Protein AF-A0A967KHW4-F1 (afdb_monomer)

Radius of gyration: 11.75 Å; Cα contacts (8 Å, |Δi|>4): 90; chains: 1; bounding box: 28×19×30 Å

Sequence (74 aa):
VIAIYQAFETADEPITLGLGNDAIWQRFWDALGDPDYAARPEFSSNSARREKRAEIVEHIQSIIRTRPSAEWLE

Nearest PDB structures (foldseek):
  9br7-assembly1_A  TM=9.511E-01  e=9.815E-04  Homo sapiens
  9br6-assembly1_A  TM=9.545E-01  e=1.364E-03  Homo sapiens
  5yit-assembly1_B  TM=8.844E-01  e=1.776E-03  Mycobacterium tuberculosis H37Rv
  5yx6-assembly1_B  TM=8.958E-01  e=2.469E-03  Mycobacterium tuberculosis H37Rv
  5yx6-assembly2_D  TM=8.903E-01  e=2.816E-03  Mycobacterium tuberculosis H37Rv

Secondary structure (DSSP, 8-state):
--SEEEEE--SSS-EEEEE-SHHHHHHHHHHHT-HHHHT-GGGSSHHHHHHTHHHHHHHHHHHHTTS-HHHHH-

pLDDT: mean 86.48, std 7.12, range [48.59, 92.38]

Structure (mmCIF, N/CA/C/O backbone):
data_AF-A0A967KHW4-F1
#
_entry.id   AF-A0A967KHW4-F1
#
loop_
_atom_site.group_PDB
_atom_site.id
_atom_site.type_symbol
_atom_site.label_atom_id
_atom_site.label_alt_id
_atom_site.label_comp_id
_atom_site.label_asym_id
_atom_site.label_entity_id
_atom_site.label_seq_id
_atom_site.pdbx_PDB_ins_code
_atom_site.Cartn_x
_atom_site.Cartn_y
_atom_site.Cartn_z
_atom_site.occupancy
_atom_site.B_iso_or_equiv
_atom_site.auth_seq_id
_atom_site.auth_comp_id
_atom_site.auth_asym_id
_atom_site.auth_atom_id
_atom_site.pdbx_PDB_model_num
ATOM 1 N N . VAL A 1 1 ? 13.732 0.517 -5.350 1.00 48.59 1 VAL A N 1
ATOM 2 C CA . VAL A 1 1 ? 13.460 1.085 -4.007 1.00 48.59 1 VAL A CA 1
ATOM 3 C C . VAL A 1 1 ? 12.603 2.326 -4.224 1.00 48.59 1 VAL A C 1
ATOM 5 O O . VAL A 1 1 ? 13.105 3.218 -4.890 1.00 48.59 1 VAL A O 1
ATOM 8 N N . ILE A 1 2 ? 11.328 2.488 -3.863 1.00 56.53 2 ILE A N 1
ATOM 9 C CA . ILE A 1 2 ? 10.199 1.713 -3.294 1.00 56.53 2 ILE A CA 1
ATOM 10 C C . ILE A 1 2 ? 8.961 2.245 -4.059 1.00 56.53 2 ILE A C 1
ATOM 12 O O . ILE A 1 2 ? 8.972 3.415 -4.445 1.00 56.53 2 ILE A O 1
ATOM 16 N N . ALA A 1 3 ? 7.926 1.433 -4.309 1.00 65.19 3 ALA A N 1
ATOM 17 C CA . ALA A 1 3 ? 6.763 1.880 -5.086 1.00 65.19 3 ALA A CA 1
ATOM 18 C C . ALA A 1 3 ? 5.784 2.726 -4.249 1.00 65.19 3 ALA A C 1
ATOM 20 O O . ALA A 1 3 ? 5.359 3.785 -4.706 1.00 65.19 3 ALA A O 1
ATOM 21 N N . ILE A 1 4 ? 5.465 2.320 -3.012 1.00 71.50 4 ILE A N 1
ATOM 22 C CA . ILE A 1 4 ? 4.525 3.039 -2.135 1.00 71.50 4 ILE A CA 1
ATOM 23 C C . ILE A 1 4 ? 4.942 2.864 -0.669 1.00 71.50 4 ILE A C 1
ATOM 25 O O . ILE A 1 4 ? 5.073 1.742 -0.193 1.00 71.50 4 ILE A O 1
ATOM 29 N N . TYR A 1 5 ? 5.161 3.980 0.028 1.00 85.19 5 TYR A N 1
ATOM 30 C CA . TYR A 1 5 ? 5.310 4.058 1.484 1.00 85.19 5 TYR A CA 1
ATOM 31 C C . TYR A 1 5 ? 4.589 5.323 1.952 1.00 85.19 5 TYR A C 1
ATOM 33 O O . TYR A 1 5 ? 5.130 6.421 1.818 1.00 85.19 5 TYR A O 1
ATOM 41 N N . GLN A 1 6 ? 3.328 5.196 2.355 1.00 87.12 6 GLN A N 1
ATOM 42 C CA . GLN A 1 6 ? 2.498 6.332 2.770 1.00 87.12 6 GLN A CA 1
ATOM 43 C C . GLN A 1 6 ? 1.333 5.877 3.652 1.00 87.12 6 GLN A C 1
ATOM 45 O O . GLN A 1 6 ? 1.002 4.690 3.686 1.00 87.12 6 GLN A O 1
ATOM 50 N N . ALA A 1 7 ? 0.709 6.838 4.329 1.00 89.56 7 ALA A N 1
ATOM 51 C CA . ALA A 1 7 ? -0.553 6.626 5.016 1.00 89.56 7 ALA A CA 1
ATOM 52 C C . ALA A 1 7 ? -1.716 6.572 4.012 1.00 89.56 7 ALA A C 1
ATOM 54 O O . ALA A 1 7 ? -1.728 7.318 3.029 1.00 89.56 7 ALA A O 1
ATOM 55 N N . PHE A 1 8 ? -2.669 5.688 4.277 1.00 90.44 8 PHE A N 1
ATOM 56 C CA . PHE A 1 8 ? -3.947 5.567 3.592 1.00 90.44 8 PHE A CA 1
ATOM 57 C C . PHE A 1 8 ? -5.060 5.726 4.616 1.00 90.44 8 PHE A C 1
ATOM 59 O O . PHE A 1 8 ? -4.985 5.162 5.708 1.00 90.44 8 PHE A O 1
ATOM 66 N N . GLU A 1 9 ? -6.084 6.491 4.264 1.00 92.38 9 GLU A N 1
ATOM 67 C CA . GLU A 1 9 ? -7.243 6.679 5.132 1.00 92.38 9 GLU A CA 1
ATOM 68 C C . GLU A 1 9 ? -8.139 5.439 5.047 1.00 92.38 9 GLU A C 1
ATOM 70 O O . GLU A 1 9 ? -8.526 5.019 3.955 1.00 92.38 9 GLU A O 1
ATOM 75 N N . THR A 1 10 ? -8.446 4.822 6.184 1.00 91.94 10 THR A N 1
ATOM 76 C CA . THR A 1 10 ? -9.444 3.745 6.253 1.00 91.94 10 THR A CA 1
ATOM 77 C C . THR A 1 10 ? -10.788 4.330 6.700 1.00 91.94 10 THR A C 1
ATOM 79 O O . THR A 1 10 ? -10.955 5.551 6.724 1.00 91.94 10 THR A O 1
ATOM 82 N N . ALA A 1 11 ? -11.765 3.485 7.030 1.00 90.00 11 ALA A N 1
ATOM 83 C CA . ALA A 1 11 ? -13.048 3.955 7.545 1.00 90.00 11 ALA A CA 1
ATOM 84 C C . ALA A 1 11 ? -12.969 4.605 8.946 1.00 90.00 11 A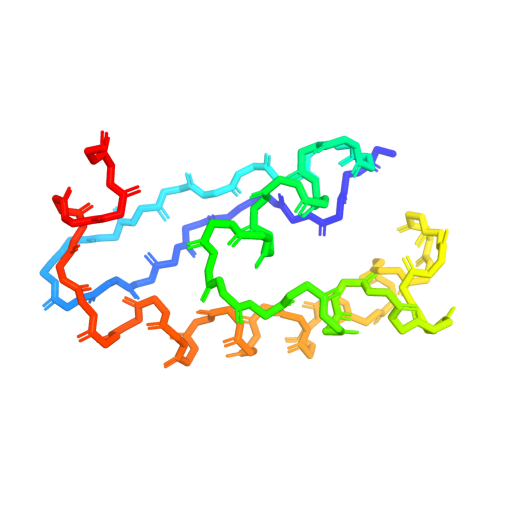LA A C 1
ATOM 86 O O . ALA A 1 11 ? -13.854 5.389 9.286 1.00 90.00 11 ALA A O 1
ATOM 87 N N . ASP A 1 12 ? -11.952 4.287 9.754 1.00 89.44 12 ASP A N 1
ATOM 88 C CA . ASP A 1 12 ? -11.810 4.748 11.143 1.00 89.44 12 ASP A CA 1
ATOM 89 C C . ASP A 1 12 ? -10.482 5.482 11.397 1.00 89.44 12 ASP A C 1
ATOM 91 O O . ASP A 1 12 ? -10.490 6.662 11.745 1.00 89.44 12 ASP A O 1
ATOM 95 N N . GLU A 1 13 ? -9.345 4.817 11.186 1.00 89.44 13 GLU A N 1
ATOM 96 C CA . GLU A 1 13 ? -8.005 5.338 11.456 1.00 89.44 13 GLU A CA 1
ATOM 97 C C . GLU A 1 13 ? -7.059 5.106 10.269 1.00 89.44 13 GLU A C 1
ATOM 99 O O . GLU A 1 13 ? -7.121 4.079 9.587 1.00 89.44 13 GLU A O 1
ATOM 104 N N . PRO A 1 14 ? -6.149 6.045 9.973 1.00 90.00 14 PRO A N 1
ATOM 105 C CA . PRO A 1 14 ? -5.220 5.874 8.868 1.00 90.00 14 PRO A CA 1
ATOM 106 C C . PRO A 1 14 ? -4.208 4.755 9.152 1.00 90.00 14 PRO A C 1
ATOM 108 O O . PRO A 1 14 ? -3.634 4.676 10.237 1.00 90.00 14 PRO A O 1
ATOM 111 N N . ILE A 1 15 ? -3.909 3.942 8.137 1.00 90.75 15 ILE A N 1
ATOM 112 C CA . ILE A 1 15 ? -2.870 2.903 8.197 1.00 90.75 15 ILE A CA 1
ATOM 113 C C . ILE A 1 15 ? -1.708 3.243 7.272 1.00 90.75 15 ILE A C 1
ATOM 115 O O . ILE A 1 15 ? -1.889 3.804 6.194 1.00 90.75 15 ILE A O 1
ATOM 119 N N . THR A 1 16 ? -0.486 2.894 7.677 1.00 89.19 16 THR A N 1
ATOM 120 C CA . THR A 1 16 ? 0.701 3.079 6.831 1.00 89.19 16 THR A CA 1
ATOM 121 C C . THR A 1 16 ? 1.002 1.803 6.065 1.00 89.19 16 THR A C 1
ATOM 123 O O . THR A 1 16 ? 1.238 0.759 6.667 1.00 89.19 16 THR A O 1
ATOM 126 N N . LEU A 1 17 ? 1.059 1.899 4.737 1.00 87.44 17 LEU A N 1
ATOM 127 C CA . LEU A 1 17 ? 1.401 0.772 3.875 1.00 87.44 17 LEU A CA 1
ATOM 128 C C . LEU A 1 17 ? 2.769 0.954 3.237 1.00 87.44 17 LEU A C 1
ATOM 130 O O . LEU A 1 17 ? 3.056 1.995 2.645 1.00 87.44 17 LEU A O 1
ATOM 134 N N . GLY A 1 18 ? 3.587 -0.097 3.326 1.00 87.56 18 GLY A N 1
ATOM 135 C CA . GLY A 1 18 ? 4.930 -0.161 2.760 1.00 87.56 18 GLY A CA 1
ATOM 136 C C . GLY A 1 18 ? 5.089 -1.287 1.743 1.00 87.56 18 GLY A C 1
ATOM 137 O O . GLY A 1 18 ? 5.461 -2.404 2.092 1.00 87.56 18 GLY A O 1
ATOM 138 N N . LEU A 1 19 ? 4.891 -0.981 0.462 1.00 86.50 19 LEU A N 1
ATOM 139 C CA . LEU A 1 19 ? 5.087 -1.913 -0.652 1.00 86.50 19 LEU A CA 1
ATOM 140 C C . LEU A 1 19 ? 6.540 -1.836 -1.144 1.00 86.50 19 LEU A C 1
ATOM 142 O O . LEU A 1 19 ? 6.877 -1.126 -2.099 1.0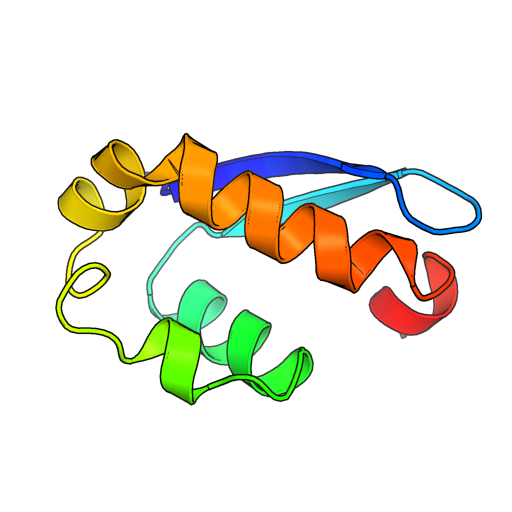0 86.50 19 LEU A O 1
ATOM 146 N N . GLY A 1 20 ? 7.424 -2.531 -0.422 1.00 79.88 2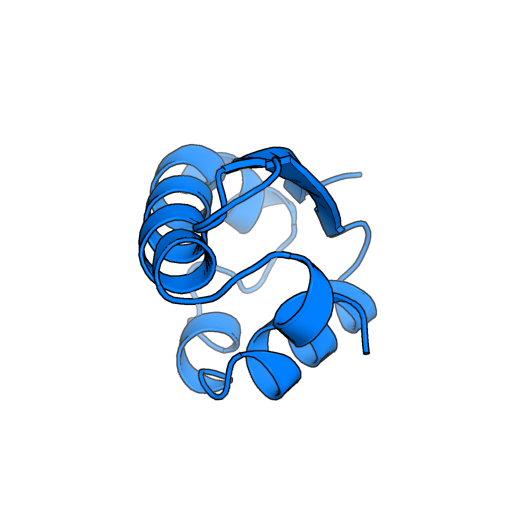0 GLY A N 1
ATOM 147 C CA . GLY A 1 20 ? 8.879 -2.412 -0.574 1.00 79.88 20 GLY A CA 1
ATOM 148 C C . GLY A 1 20 ? 9.519 -3.267 -1.674 1.00 79.88 20 GLY A C 1
ATOM 149 O O . GLY A 1 20 ? 10.609 -2.937 -2.146 1.00 79.88 20 GLY A O 1
ATOM 150 N N . ASN A 1 21 ? 8.867 -4.354 -2.091 1.00 82.44 21 ASN A N 1
ATOM 151 C CA . ASN A 1 21 ? 9.367 -5.293 -3.099 1.00 82.44 21 ASN A CA 1
ATOM 152 C C . ASN A 1 21 ? 8.209 -6.019 -3.815 1.00 82.44 21 ASN A C 1
ATOM 154 O O . ASN A 1 21 ? 7.050 -5.879 -3.423 1.00 82.44 21 ASN A O 1
ATOM 158 N N . ASP A 1 22 ? 8.530 -6.800 -4.850 1.00 84.06 22 ASP A N 1
ATOM 159 C CA . ASP A 1 22 ? 7.541 -7.541 -5.648 1.00 84.06 22 ASP A CA 1
ATOM 160 C C . ASP A 1 22 ? 6.779 -8.597 -4.841 1.00 84.06 22 ASP A C 1
ATOM 162 O O . ASP A 1 22 ? 5.589 -8.799 -5.067 1.00 84.06 22 ASP A O 1
ATOM 166 N N . ALA A 1 23 ? 7.430 -9.240 -3.869 1.00 86.44 23 ALA A N 1
ATOM 167 C CA . ALA A 1 23 ? 6.781 -10.242 -3.030 1.00 86.44 23 ALA A CA 1
ATOM 168 C C . ALA A 1 23 ? 5.704 -9.619 -2.125 1.00 86.44 23 ALA A C 1
ATOM 170 O O . ALA A 1 23 ? 4.618 -10.176 -1.992 1.00 86.44 23 ALA A O 1
ATOM 171 N N . ILE A 1 24 ? 5.983 -8.452 -1.533 1.00 88.06 24 ILE A N 1
ATOM 172 C CA . ILE A 1 24 ? 5.017 -7.687 -0.732 1.00 88.06 24 ILE A CA 1
ATOM 173 C C . ILE A 1 24 ? 3.896 -7.163 -1.631 1.00 88.06 24 ILE A C 1
ATOM 175 O O . ILE A 1 24 ? 2.737 -7.256 -1.252 1.00 88.06 24 ILE A O 1
ATOM 179 N N . TRP A 1 25 ? 4.230 -6.656 -2.823 1.00 87.56 25 TRP A N 1
ATOM 180 C CA . TRP A 1 25 ? 3.244 -6.201 -3.805 1.00 87.56 25 TRP A CA 1
ATOM 181 C C . TRP A 1 25 ? 2.228 -7.299 -4.127 1.00 87.56 25 TRP A C 1
ATOM 183 O O . TRP A 1 25 ? 1.037 -7.096 -3.930 1.00 87.56 25 TRP A O 1
ATOM 193 N N . GLN A 1 26 ? 2.692 -8.476 -4.549 1.00 88.31 26 GLN A N 1
ATOM 194 C CA . GLN A 1 26 ? 1.811 -9.592 -4.903 1.00 88.31 26 GLN A CA 1
ATOM 195 C C . GLN A 1 26 ? 0.946 -10.040 -3.715 1.00 88.31 26 GLN A C 1
ATOM 197 O O . GLN A 1 26 ? -0.265 -10.154 -3.856 1.00 88.31 26 GLN A O 1
ATOM 202 N N . ARG A 1 27 ? 1.544 -10.214 -2.527 1.00 89.19 27 ARG A N 1
ATOM 203 C CA . ARG A 1 27 ? 0.806 -10.613 -1.313 1.00 89.19 27 ARG A CA 1
ATOM 204 C C . ARG A 1 27 ? -0.258 -9.604 -0.895 1.00 89.19 27 ARG A C 1
ATOM 206 O O . ARG A 1 27 ? -1.313 -10.000 -0.424 1.00 89.19 27 ARG A O 1
ATOM 213 N N . PHE A 1 28 ? 0.027 -8.315 -1.041 1.00 89.75 28 PHE A N 1
ATOM 214 C CA . PHE A 1 28 ? -0.914 -7.259 -0.694 1.00 89.75 28 PHE A CA 1
ATOM 215 C C . PHE A 1 28 ? -2.159 -7.296 -1.587 1.00 89.75 28 PHE A C 1
ATOM 217 O O . PHE A 1 28 ? -3.276 -7.240 -1.087 1.00 89.75 28 PHE A O 1
ATOM 224 N N . TRP A 1 29 ? -1.971 -7.437 -2.898 1.00 90.06 29 TRP A N 1
ATOM 225 C CA . TRP A 1 29 ? -3.086 -7.528 -3.840 1.00 90.06 29 TRP A CA 1
ATOM 226 C C . TRP A 1 29 ? -3.874 -8.832 -3.719 1.00 90.06 29 TRP A C 1
ATOM 228 O O . TRP A 1 29 ? -5.092 -8.820 -3.867 1.00 90.06 29 TRP A O 1
ATOM 238 N N . ASP A 1 30 ? -3.199 -9.932 -3.388 1.00 90.75 30 ASP A N 1
ATOM 239 C CA . ASP A 1 30 ? -3.848 -11.200 -3.048 1.00 90.75 30 ASP A CA 1
ATOM 240 C C . ASP A 1 30 ? -4.735 -11.054 -1.797 1.00 90.75 30 ASP A C 1
ATOM 242 O O . ASP A 1 30 ? -5.906 -11.422 -1.823 1.00 90.75 30 ASP A O 1
ATOM 246 N N . ALA A 1 31 ? -4.229 -10.398 -0.744 1.00 88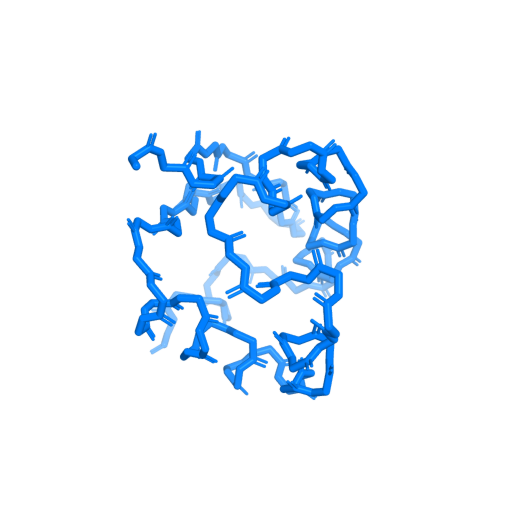.62 31 ALA A N 1
ATOM 247 C CA . ALA A 1 31 ? -4.994 -10.107 0.473 1.00 88.62 31 ALA A CA 1
ATOM 248 C C . ALA A 1 31 ? -6.181 -9.154 0.232 1.00 88.62 31 ALA A C 1
ATOM 250 O O . ALA A 1 31 ? -7.221 -9.280 0.877 1.00 88.62 31 ALA A O 1
ATOM 251 N N . LEU A 1 32 ? -6.054 -8.223 -0.718 1.00 87.12 32 LEU A N 1
ATOM 252 C CA . LEU A 1 32 ? -7.154 -7.358 -1.156 1.00 87.12 32 LEU A CA 1
ATOM 253 C C . LEU A 1 32 ? -8.190 -8.082 -2.031 1.00 87.12 32 LEU A C 1
ATOM 255 O O . LEU A 1 32 ? -9.269 -7.535 -2.258 1.00 87.12 32 LEU A O 1
ATOM 259 N N . GLY A 1 33 ? -7.882 -9.285 -2.524 1.00 87.44 33 GLY A N 1
ATOM 260 C CA . GLY A 1 33 ? -8.733 -10.027 -3.451 1.00 87.44 33 GLY A CA 1
ATOM 261 C C . GLY A 1 33 ? -8.713 -9.497 -4.888 1.00 87.44 33 GLY A C 1
ATOM 262 O O . GLY A 1 33 ? -9.621 -9.815 -5.651 1.00 87.44 33 GLY A O 1
ATOM 263 N N . ASP A 1 34 ? -7.696 -8.714 -5.267 1.00 88.19 34 ASP A N 1
ATOM 264 C CA . ASP A 1 34 ? -7.497 -8.215 -6.637 1.00 88.19 34 ASP A CA 1
ATOM 265 C C . ASP A 1 34 ? -6.081 -8.540 -7.168 1.00 88.19 34 ASP A C 1
ATOM 267 O O . ASP A 1 34 ? -5.274 -7.645 -7.454 1.00 88.19 34 ASP A O 1
ATOM 271 N N . PRO A 1 35 ? -5.727 -9.837 -7.285 1.00 88.38 35 PRO A N 1
ATOM 272 C CA . PRO A 1 35 ? -4.427 -10.256 -7.810 1.00 88.38 35 PRO A CA 1
ATOM 273 C C . PRO A 1 35 ? -4.250 -9.895 -9.296 1.00 88.38 35 PRO A C 1
ATOM 275 O O . PRO A 1 35 ? -3.123 -9.682 -9.753 1.00 88.38 35 PRO A O 1
ATOM 278 N N . ASP A 1 36 ? -5.345 -9.770 -10.052 1.00 88.69 36 ASP A N 1
ATOM 279 C CA . ASP A 1 36 ? -5.323 -9.381 -11.464 1.00 88.69 36 ASP A CA 1
ATOM 280 C C .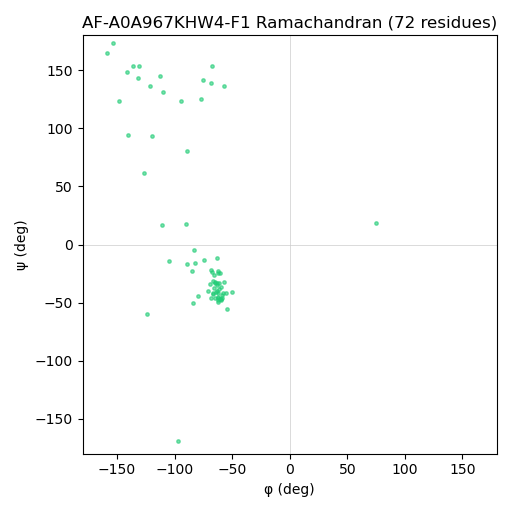 ASP A 1 36 ? -4.823 -7.944 -11.652 1.00 88.69 36 ASP A C 1
ATOM 282 O O . ASP A 1 36 ? -4.058 -7.672 -12.585 1.00 88.69 36 ASP A O 1
ATOM 286 N N . TYR A 1 37 ? -5.175 -7.022 -10.746 1.00 88.38 37 TYR A N 1
ATOM 287 C CA . TYR A 1 37 ? -4.607 -5.675 -10.747 1.00 88.38 37 TYR A CA 1
ATOM 288 C C . TYR A 1 37 ? -3.086 -5.716 -10.597 1.00 88.38 37 TYR A C 1
ATOM 290 O O . TYR A 1 37 ? -2.376 -5.049 -11.349 1.00 88.38 37 TYR A O 1
ATOM 298 N N . ALA A 1 38 ? -2.562 -6.551 -9.696 1.00 86.81 38 ALA A N 1
ATOM 299 C CA . ALA A 1 38 ? -1.123 -6.709 -9.483 1.00 86.81 38 ALA A CA 1
ATOM 300 C C . ALA A 1 38 ? -0.377 -7.257 -10.705 1.00 86.81 38 ALA A C 1
ATOM 302 O O . ALA A 1 38 ? 0.801 -6.934 -10.891 1.00 86.81 38 ALA A O 1
ATOM 303 N N . ALA A 1 39 ? -1.043 -8.113 -11.486 1.00 87.88 39 ALA A N 1
ATOM 304 C CA . ALA A 1 39 ? -0.491 -8.828 -12.632 1.0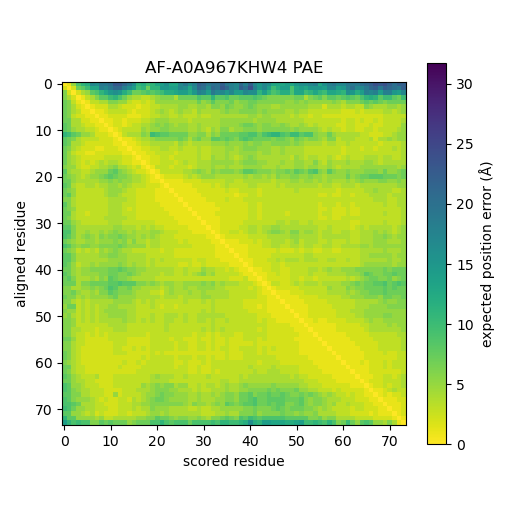0 87.88 39 ALA A CA 1
ATOM 305 C C . ALA A 1 39 ? -0.479 -8.002 -13.928 1.00 87.88 39 ALA A C 1
ATOM 307 O O . ALA A 1 39 ? 0.058 -8.453 -14.945 1.00 87.88 39 ALA A O 1
ATOM 308 N N . ARG A 1 40 ? -1.039 -6.784 -13.915 1.00 89.88 40 ARG A N 1
ATOM 309 C CA . ARG A 1 40 ? -1.048 -5.917 -15.094 1.00 89.88 40 ARG A CA 1
ATOM 310 C C . ARG A 1 40 ? 0.379 -5.667 -15.602 1.00 89.88 40 ARG A C 1
ATOM 312 O O . ARG A 1 40 ? 1.270 -5.337 -14.812 1.00 89.88 40 ARG A O 1
ATOM 319 N N . PRO A 1 41 ? 0.610 -5.730 -16.927 1.00 87.38 41 PRO A N 1
ATOM 320 C CA . PRO A 1 41 ? 1.942 -5.539 -17.511 1.00 87.38 41 PRO A CA 1
ATOM 321 C C . PRO A 1 41 ? 2.520 -4.146 -17.211 1.00 87.38 41 PRO A C 1
ATOM 323 O O . PRO A 1 41 ? 3.735 -3.964 -17.133 1.00 87.38 41 PRO A O 1
ATOM 326 N N . GLU A 1 42 ? 1.638 -3.181 -16.961 1.00 86.31 42 GLU A N 1
ATOM 327 C CA . GLU A 1 42 ? 1.929 -1.807 -16.546 1.00 86.31 42 GLU A CA 1
ATOM 328 C C . GLU A 1 42 ? 2.638 -1.717 -15.184 1.00 86.31 42 GLU A C 1
ATOM 330 O O . GLU A 1 42 ? 3.317 -0.736 -14.901 1.00 86.31 42 GLU A O 1
ATOM 335 N N . PHE A 1 43 ? 2.503 -2.742 -14.337 1.00 86.56 43 PHE A N 1
ATOM 336 C CA . PHE A 1 43 ? 3.108 -2.825 -13.006 1.00 86.56 43 PHE A CA 1
ATOM 337 C C . PHE A 1 43 ? 4.206 -3.895 -12.933 1.00 86.56 43 PHE A C 1
ATOM 339 O O . PHE A 1 43 ? 4.617 -4.303 -11.845 1.00 86.56 43 PHE A O 1
ATOM 346 N N . SER A 1 44 ? 4.710 -4.341 -14.086 1.00 83.25 44 SER A N 1
ATOM 347 C CA . SER A 1 44 ? 5.727 -5.397 -14.201 1.00 83.25 44 SER A CA 1
ATOM 348 C C . SER A 1 44 ? 7.070 -5.057 -13.551 1.00 83.25 44 SER A C 1
ATOM 350 O O . SER A 1 44 ? 7.805 -5.961 -13.165 1.00 83.25 44 SER A O 1
ATOM 352 N N . SER A 1 45 ? 7.399 -3.771 -13.396 1.00 83.88 45 SER A N 1
ATOM 353 C CA . SER A 1 45 ? 8.641 -3.328 -12.761 1.00 83.88 45 SER A CA 1
ATOM 354 C C . SER A 1 45 ? 8.401 -2.257 -11.704 1.00 83.88 45 SER A C 1
ATOM 356 O O . SER A 1 45 ? 7.463 -1.463 -11.784 1.00 83.88 45 SER A O 1
ATOM 358 N N . ASN A 1 46 ? 9.312 -2.176 -10.733 1.00 82.06 46 ASN A N 1
ATOM 359 C CA . ASN A 1 46 ? 9.288 -1.123 -9.716 1.00 82.06 46 ASN A CA 1
ATOM 360 C C . ASN A 1 46 ? 9.333 0.295 -10.310 1.00 82.06 46 ASN A C 1
ATOM 362 O O . ASN A 1 46 ? 8.748 1.206 -9.728 1.00 82.06 46 ASN A O 1
ATOM 366 N N . SER A 1 47 ? 10.011 0.492 -11.446 1.00 84.44 47 SER A N 1
ATOM 367 C CA . SER A 1 47 ? 10.036 1.782 -12.146 1.00 84.44 47 SER A CA 1
ATOM 368 C C . SER A 1 47 ? 8.667 2.121 -12.731 1.00 84.44 47 SER A C 1
ATOM 370 O O . SER A 1 47 ? 8.165 3.213 -12.489 1.00 84.44 47 SER A O 1
ATOM 372 N N . ALA A 1 48 ? 8.017 1.160 -13.394 1.00 86.19 48 ALA A N 1
ATOM 373 C CA . ALA A 1 48 ? 6.690 1.357 -13.974 1.00 86.19 48 ALA A CA 1
ATOM 374 C C . ALA A 1 48 ? 5.623 1.628 -12.893 1.00 86.19 48 ALA A C 1
ATOM 376 O O . ALA A 1 48 ? 4.825 2.557 -13.006 1.00 86.19 48 ALA A O 1
ATOM 377 N N . ARG A 1 49 ? 5.686 0.912 -11.760 1.00 86.94 49 ARG A N 1
ATOM 378 C CA . ARG A 1 49 ? 4.835 1.203 -10.590 1.00 86.94 49 ARG A CA 1
ATOM 379 C C . ARG A 1 49 ? 5.074 2.596 -10.015 1.00 86.94 49 ARG A C 1
ATOM 381 O O . ARG A 1 49 ? 4.149 3.212 -9.501 1.00 86.94 49 ARG A O 1
ATOM 388 N N . ARG A 1 50 ? 6.306 3.106 -10.077 1.00 84.88 50 ARG A N 1
ATOM 389 C CA . ARG A 1 50 ? 6.630 4.454 -9.596 1.00 84.88 50 ARG A CA 1
ATOM 390 C C . ARG A 1 50 ? 6.053 5.533 -10.508 1.00 84.88 50 ARG A C 1
ATOM 392 O O . ARG A 1 50 ? 5.554 6.532 -10.001 1.00 84.88 50 ARG A O 1
ATOM 399 N N . GLU A 1 51 ? 6.101 5.331 -11.820 1.00 87.75 51 GLU A N 1
ATOM 400 C CA . GLU A 1 51 ? 5.479 6.236 -12.796 1.00 87.75 51 GLU A CA 1
ATOM 401 C C . GLU A 1 51 ? 3.958 6.279 -12.619 1.00 87.75 51 GLU A C 1
ATOM 403 O O . GLU A 1 51 ? 3.362 7.353 -12.617 1.00 87.75 51 GLU A O 1
ATOM 408 N N . LYS A 1 52 ? 3.346 5.123 -12.348 1.00 88.31 52 LYS A N 1
ATOM 409 C CA . LYS A 1 52 ? 1.910 4.990 -12.071 1.00 88.31 52 LYS A CA 1
ATOM 410 C C . LYS A 1 52 ? 1.532 5.113 -10.594 1.00 88.31 52 LYS A C 1
ATOM 412 O O . LYS A 1 52 ? 0.433 4.733 -10.194 1.00 88.31 52 LYS A O 1
ATOM 417 N N . ARG A 1 53 ? 2.416 5.661 -9.757 1.00 87.69 53 ARG A N 1
ATOM 418 C CA . ARG A 1 53 ? 2.208 5.709 -8.303 1.00 87.69 53 ARG A CA 1
ATOM 419 C C . ARG A 1 53 ? 0.893 6.387 -7.926 1.00 87.69 53 ARG A C 1
ATOM 421 O O . ARG A 1 53 ? 0.225 5.904 -7.023 1.00 87.69 53 ARG A O 1
ATOM 428 N N . ALA A 1 54 ? 0.538 7.489 -8.587 1.00 88.88 54 ALA A N 1
ATOM 429 C CA . ALA A 1 54 ? -0.691 8.225 -8.292 1.00 88.88 54 ALA A CA 1
ATOM 430 C C . ALA A 1 54 ? -1.946 7.369 -8.534 1.00 88.88 54 ALA A C 1
ATOM 432 O O . ALA A 1 54 ? -2.780 7.261 -7.643 1.00 88.88 54 ALA A O 1
ATOM 433 N N . GLU A 1 55 ? -2.013 6.695 -9.686 1.00 90.50 55 GLU A N 1
ATOM 434 C CA . GLU A 1 55 ? -3.108 5.789 -10.064 1.00 90.50 55 GLU A CA 1
ATOM 435 C C . GLU A 1 55 ? -3.241 4.631 -9.066 1.00 90.50 55 GLU A C 1
ATOM 437 O O . GLU A 1 55 ? -4.319 4.354 -8.547 1.00 90.50 55 GLU A O 1
ATOM 442 N N . ILE A 1 56 ? -2.118 3.987 -8.736 1.00 89.62 56 ILE A N 1
ATOM 443 C CA . ILE A 1 56 ? -2.093 2.875 -7.784 1.00 89.62 56 ILE A CA 1
ATOM 444 C C . ILE A 1 56 ? -2.554 3.336 -6.398 1.00 89.62 56 ILE A C 1
ATOM 446 O O . ILE A 1 56 ? -3.352 2.659 -5.757 1.00 89.62 56 ILE A O 1
ATOM 450 N N . VAL A 1 57 ? -2.051 4.478 -5.925 1.00 90.19 57 VAL A N 1
ATOM 451 C CA . VAL A 1 57 ? -2.441 5.056 -4.635 1.00 90.19 57 VAL A CA 1
ATOM 452 C C . VAL A 1 57 ? -3.938 5.339 -4.597 1.00 90.19 57 VAL A C 1
ATOM 454 O O . VAL A 1 57 ? -4.591 4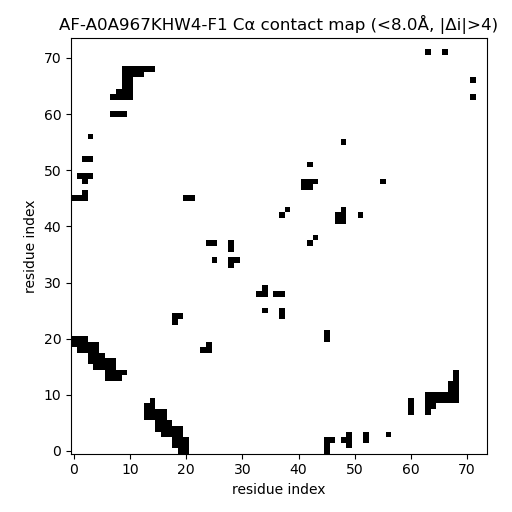.976 -3.627 1.00 90.19 57 VAL A O 1
ATOM 457 N N . GLU A 1 58 ? -4.490 5.963 -5.633 1.00 91.31 58 GLU A N 1
ATOM 458 C CA . GLU A 1 58 ? -5.916 6.277 -5.693 1.00 91.31 58 GLU A CA 1
ATOM 459 C C . GLU A 1 58 ? -6.770 5.004 -5.664 1.00 91.31 58 GLU A C 1
ATOM 461 O O . GLU A 1 58 ? -7.745 4.921 -4.914 1.00 91.31 58 GLU A O 1
ATOM 466 N N . HIS A 1 59 ? -6.350 3.973 -6.400 1.00 90.94 59 HIS A N 1
ATOM 467 C CA . HIS A 1 59 ? -7.028 2.684 -6.401 1.00 90.94 59 HIS A CA 1
ATOM 468 C C . HIS A 1 59 ? -7.006 2.024 -5.016 1.00 90.94 59 HIS A C 1
ATOM 470 O O . HIS A 1 59 ? -8.057 1.667 -4.484 1.00 90.94 59 HIS A O 1
ATOM 476 N N . ILE A 1 60 ? -5.833 1.947 -4.382 1.00 90.00 60 ILE A N 1
ATOM 477 C CA . ILE A 1 60 ? -5.684 1.408 -3.024 1.00 90.00 60 ILE A CA 1
ATOM 478 C C . ILE A 1 60 ? -6.536 2.201 -2.025 1.00 90.00 60 ILE A C 1
ATOM 480 O O . ILE A 1 60 ? -7.273 1.612 -1.239 1.00 90.00 60 ILE A O 1
ATOM 484 N N . GLN A 1 61 ? -6.491 3.534 -2.080 1.00 92.19 61 GLN A N 1
ATOM 485 C CA . GLN A 1 61 ? -7.275 4.414 -1.212 1.00 92.19 61 GLN A CA 1
ATOM 486 C C . GLN A 1 61 ? -8.783 4.174 -1.373 1.00 92.19 61 GLN A C 1
ATOM 488 O O . GLN A 1 61 ? -9.529 4.231 -0.393 1.00 92.19 61 GLN A O 1
ATOM 493 N N . SER A 1 62 ? -9.238 3.882 -2.595 1.00 92.06 62 SER A N 1
ATOM 494 C CA . SER A 1 62 ? -10.643 3.590 -2.883 1.00 92.06 62 SER A CA 1
ATOM 495 C C . SER A 1 62 ? -11.133 2.288 -2.247 1.00 92.06 62 SER A C 1
ATOM 497 O O . SER A 1 62 ? -12.302 2.227 -1.864 1.00 92.06 62 SER A O 1
ATOM 499 N N . ILE A 1 63 ? -10.244 1.297 -2.097 1.00 90.62 63 ILE A N 1
ATOM 500 C CA . ILE A 1 63 ? -10.533 0.001 -1.477 1.00 90.62 63 ILE A CA 1
ATOM 501 C C . ILE A 1 63 ? -10.406 0.104 0.043 1.00 90.62 63 ILE A C 1
ATOM 503 O O . ILE A 1 63 ? -11.325 -0.266 0.767 1.00 90.62 63 ILE A O 1
ATOM 507 N N . ILE A 1 64 ? -9.302 0.654 0.545 1.00 89.62 64 ILE A N 1
ATOM 508 C CA . ILE A 1 64 ? -8.995 0.672 1.982 1.00 89.62 64 ILE A CA 1
ATOM 509 C C . ILE A 1 64 ? -10.002 1.501 2.780 1.00 89.62 64 ILE A C 1
ATOM 511 O O . ILE A 1 64 ? -10.373 1.109 3.883 1.00 89.62 64 ILE A O 1
ATOM 515 N N .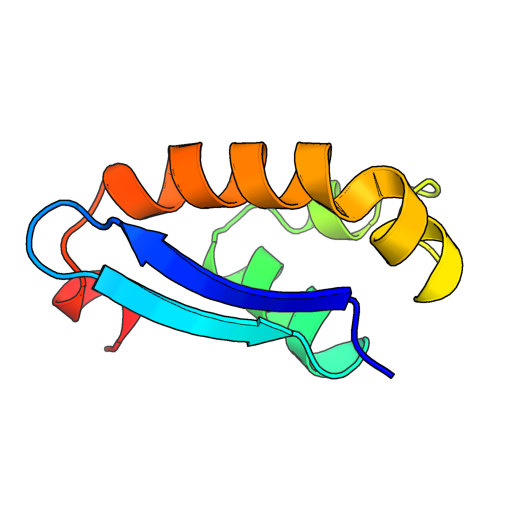 ARG A 1 65 ? -10.546 2.578 2.200 1.00 92.31 65 ARG A N 1
ATOM 516 C CA . ARG A 1 65 ? -11.611 3.374 2.836 1.00 92.31 65 ARG A CA 1
ATOM 517 C C . ARG A 1 65 ? -12.923 2.612 3.066 1.00 92.31 65 ARG A C 1
ATOM 519 O O . ARG A 1 65 ? -13.824 3.149 3.698 1.00 92.31 65 ARG A O 1
ATOM 526 N N . THR A 1 66 ? -13.088 1.420 2.486 1.00 89.81 66 THR A N 1
ATOM 527 C CA . THR A 1 66 ? -14.342 0.650 2.582 1.00 89.81 66 THR A CA 1
ATOM 528 C C . THR A 1 66 ? -14.462 -0.158 3.869 1.00 89.81 66 THR A C 1
ATOM 530 O O . THR A 1 66 ? -15.567 -0.582 4.200 1.00 89.81 66 THR A O 1
ATOM 533 N N . ARG A 1 67 ? -13.356 -0.369 4.593 1.00 88.56 67 ARG A N 1
ATOM 534 C CA . ARG A 1 67 ? -13.307 -1.164 5.827 1.00 88.56 67 ARG A CA 1
ATOM 535 C C . ARG A 1 67 ? -12.468 -0.452 6.895 1.00 88.56 67 ARG A C 1
ATOM 537 O O . ARG A 1 67 ? -11.607 0.356 6.530 1.00 88.56 67 ARG A O 1
ATOM 544 N N . PRO A 1 68 ? -12.717 -0.707 8.189 1.00 90.44 68 PRO A N 1
ATOM 545 C CA . PRO A 1 68 ? -11.898 -0.170 9.269 1.00 90.44 68 PRO A CA 1
ATOM 546 C C . PRO A 1 68 ? -10.485 -0.765 9.258 1.00 90.44 68 PRO A C 1
ATOM 548 O O . PRO A 1 68 ? -10.255 -1.879 8.794 1.00 90.44 68 PRO A O 1
ATOM 551 N N . SER A 1 69 ? -9.535 -0.012 9.799 1.00 89.56 69 SER A N 1
ATOM 552 C CA . SER A 1 69 ? -8.127 -0.362 9.970 1.00 89.56 69 SER A CA 1
ATOM 553 C C . SER A 1 69 ? -7.922 -1.729 10.622 1.00 89.56 69 SER A C 1
ATOM 555 O O . SER A 1 69 ? -7.074 -2.487 10.160 1.00 89.56 69 SER A O 1
ATOM 557 N N . ALA A 1 70 ? -8.726 -2.076 11.632 1.00 88.56 70 ALA A N 1
ATOM 558 C CA . ALA A 1 70 ? -8.660 -3.369 12.309 1.00 88.56 70 ALA A CA 1
ATOM 559 C C . ALA A 1 70 ? -8.856 -4.551 11.344 1.00 88.56 70 ALA A C 1
ATOM 561 O O . ALA A 1 70 ? -8.081 -5.498 11.389 1.00 88.56 70 ALA A O 1
ATOM 562 N N . GLU A 1 71 ? -9.805 -4.455 10.405 1.00 86.62 71 GLU A N 1
ATOM 563 C CA . GLU A 1 71 ? -10.050 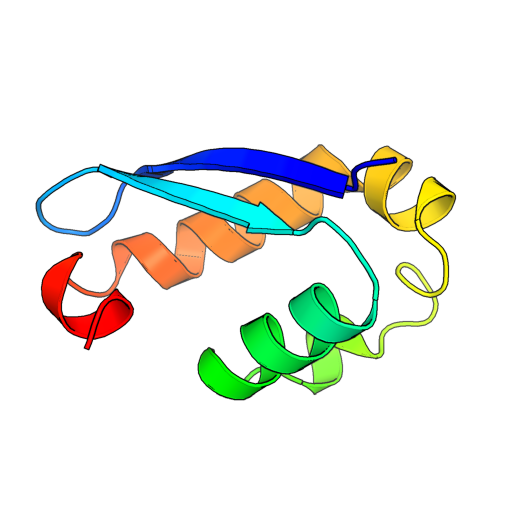-5.510 9.408 1.00 86.62 71 GLU A CA 1
ATOM 564 C C . GLU A 1 71 ? -8.908 -5.661 8.394 1.00 86.62 71 GLU A C 1
ATOM 566 O O . GLU A 1 71 ? -8.781 -6.703 7.756 1.00 86.62 71 GLU A O 1
ATOM 571 N N . TRP A 1 72 ? -8.086 -4.625 8.215 1.00 86.19 72 TRP A N 1
ATOM 572 C CA . TRP A 1 72 ? -6.904 -4.682 7.354 1.00 86.19 72 TRP A CA 1
ATOM 573 C C . TRP A 1 72 ? -5.639 -5.148 8.089 1.00 86.19 72 TRP A C 1
ATOM 575 O O . TRP A 1 72 ? -4.650 -5.471 7.429 1.00 86.19 72 TRP A O 1
ATOM 585 N N . LEU A 1 73 ? -5.635 -5.112 9.427 1.00 82.44 73 LEU A N 1
ATOM 586 C CA . LEU A 1 73 ? -4.478 -5.415 10.277 1.00 82.44 73 LEU A CA 1
ATOM 587 C C . LEU A 1 73 ? -4.559 -6.785 10.975 1.00 82.44 73 LEU A C 1
ATOM 589 O O . LEU A 1 73 ? -3.532 -7.227 11.497 1.00 82.44 73 LEU A O 1
ATOM 593 N N . GLU A 1 74 ? -5.733 -7.424 11.006 1.00 77.06 74 GLU A N 1
ATOM 594 C CA . GLU A 1 74 ? -5.915 -8.831 11.418 1.00 77.06 74 GLU A CA 1
ATOM 595 C C . GLU A 1 74 ? -5.309 -9.828 10.416 1.00 77.06 74 GLU A C 1
ATOM 597 O O . GLU A 1 74 ? -4.694 -10.814 10.891 1.00 77.06 74 GLU A O 1
#

Solvent-accessible surface area (backbone atoms only — not comparable to full-atom values): 4257 Å² total; per-residue (Å²): 136,63,45,46,77,49,75,40,56,30,60,74,45,70,44,77,48,71,36,65,47,71,70,50,42,49,53,51,25,48,74,71,71,42,48,67,70,54,65,34,78,70,48,72,40,66,66,44,32,45,76,42,31,66,62,53,49,52,54,50,40,65,56,43,38,74,43,44,43,65,80,77,70,114

Foldseek 3Di:
DFLDFQWADAQPRIDTDGRRDLVSLQVLCVVLVRNVVSVPPQNVDSVSSNVCSVVVNVVVNVSRNVHDPVVVVD

Mean predicted aligned error: 4.14 Å